Protein AF-A0A923Y6Q8-F1 (afdb_monomer_lite)

Secondary structure (DSSP, 8-state):
---TTSSS-HHHHHHHTT--HHHHH---PPPPHHHHHHHHHHHHHHHHS--------

Foldseek 3Di:
DADPPDPDDSCVVCVVVVHHSVVVPDDDDDDDPVVVVVVVVVVVVCVVPPDPDDPDD

pLDDT: mean 84.39, std 12.47, range [41.09, 95.12]

Radius of gyration: 16.6 Å; chains: 1; bounding box: 42×22×30 Å

Structure (mmCIF, N/CA/C/O backbone):
data_AF-A0A923Y6Q8-F1
#
_entry.id   AF-A0A923Y6Q8-F1
#
loop_
_atom_site.group_PDB
_atom_site.id
_atom_site.type_symbol
_atom_site.label_atom_id
_atom_site.label_alt_id
_atom_site.label_comp_id
_atom_site.label_asym_id
_atom_site.label_entity_id
_atom_site.label_seq_id
_atom_site.pdbx_PDB_ins_code
_atom_site.Cartn_x
_atom_site.Cartn_y
_atom_site.Cartn_z
_atom_site.occupancy
_atom_site.B_iso_or_equiv
_atom_site.auth_seq_id
_atom_site.auth_comp_id
_atom_site.auth_asym_id
_atom_site.auth_atom_id
_atom_site.pdbx_PDB_model_num
ATOM 1 N N . MET A 1 1 ? -12.166 -6.214 -3.153 1.00 77.12 1 MET A N 1
ATOM 2 C CA . MET A 1 1 ? -12.310 -4.794 -3.549 1.00 77.12 1 MET A CA 1
ATOM 3 C C . MET A 1 1 ? -12.791 -4.023 -2.328 1.00 77.12 1 MET A C 1
ATOM 5 O O . MET A 1 1 ? -13.650 -4.555 -1.641 1.00 77.12 1 MET A O 1
ATOM 9 N N . ILE A 1 2 ? -12.205 -2.863 -2.016 1.00 89.25 2 ILE A N 1
ATOM 10 C CA . ILE A 1 2 ? -12.607 -2.020 -0.873 1.00 89.25 2 ILE A CA 1
ATOM 11 C C . ILE A 1 2 ? -13.618 -0.978 -1.361 1.00 89.25 2 ILE A C 1
ATOM 13 O O . ILE A 1 2 ? -13.370 -0.339 -2.382 1.00 89.25 2 ILE A O 1
ATOM 17 N N . ASP A 1 3 ? -14.717 -0.784 -0.636 1.00 88.94 3 ASP A N 1
ATOM 18 C CA . ASP A 1 3 ? -15.789 0.157 -0.969 1.00 88.94 3 ASP A CA 1
ATOM 19 C C . ASP A 1 3 ? -16.126 1.063 0.228 1.00 88.94 3 ASP A C 1
ATOM 21 O O . ASP A 1 3 ? -16.403 0.605 1.335 1.00 88.94 3 ASP A O 1
ATOM 25 N N . ARG A 1 4 ? -16.114 2.381 0.005 1.00 88.00 4 ARG A N 1
ATOM 26 C CA . ARG A 1 4 ? -16.400 3.389 1.039 1.00 88.00 4 ARG A CA 1
ATOM 27 C C . ARG A 1 4 ? -17.879 3.486 1.406 1.00 88.00 4 ARG A C 1
ATOM 29 O O . ARG A 1 4 ? -18.170 3.979 2.490 1.00 88.00 4 ARG A O 1
ATOM 36 N N . ASN A 1 5 ? -18.773 3.005 0.54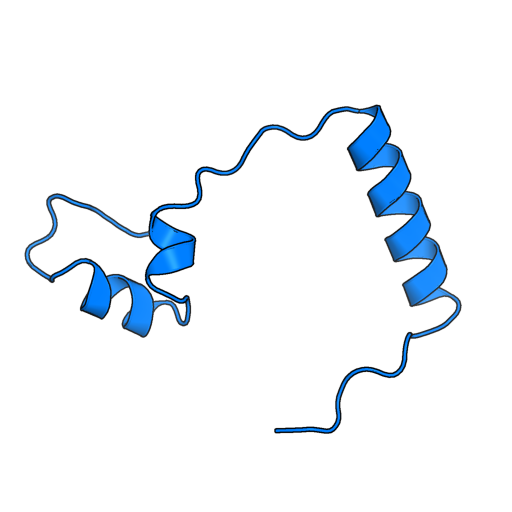6 1.00 92.31 5 ASN A N 1
ATOM 37 C CA . ASN A 1 5 ? -20.219 3.024 0.771 1.00 92.31 5 ASN A CA 1
ATOM 38 C C . ASN A 1 5 ? -20.750 1.700 1.340 1.00 92.31 5 ASN A C 1
ATOM 40 O O . ASN A 1 5 ? -21.948 1.560 1.581 1.00 92.31 5 ASN A O 1
ATOM 44 N N . HIS A 1 6 ? -19.873 0.723 1.559 1.00 92.00 6 HIS A N 1
ATOM 45 C CA . HIS A 1 6 ? -20.250 -0.570 2.106 1.00 92.00 6 HIS A CA 1
ATOM 46 C C . HIS A 1 6 ? -20.593 -0.473 3.602 1.00 92.00 6 HIS A C 1
ATOM 48 O O . HIS A 1 6 ? -20.005 0.312 4.344 1.00 92.00 6 HIS A O 1
ATOM 54 N N . ALA A 1 7 ? -21.506 -1.329 4.072 1.00 95.12 7 ALA A N 1
ATOM 55 C CA . ALA A 1 7 ? -21.978 -1.336 5.462 1.00 95.12 7 ALA A CA 1
ATOM 56 C C . ALA A 1 7 ? -20.871 -1.632 6.497 1.00 95.12 7 ALA A C 1
ATOM 58 O O . ALA A 1 7 ? -20.959 -1.232 7.656 1.00 95.12 7 ALA A O 1
ATOM 59 N N . LEU A 1 8 ? -19.818 -2.344 6.084 1.00 94.00 8 LEU A N 1
ATOM 60 C CA . LEU A 1 8 ? -18.644 -2.606 6.921 1.00 94.00 8 LEU A CA 1
ATOM 61 C C . LEU A 1 8 ? -17.685 -1.408 6.934 1.00 94.00 8 LEU A C 1
ATOM 63 O O . LEU A 1 8 ? -17.346 -0.901 5.863 1.00 94.00 8 LEU A O 1
ATOM 67 N N . PRO A 1 9 ? -17.115 -1.040 8.096 1.00 93.56 9 PRO A N 1
ATOM 68 C CA . PRO A 1 9 ? -16.055 -0.040 8.165 1.00 93.56 9 PRO A CA 1
ATOM 69 C C . PRO A 1 9 ? -14.846 -0.403 7.291 1.00 93.56 9 PRO A C 1
ATOM 71 O O . PRO A 1 9 ? -14.462 -1.571 7.205 1.00 93.56 9 PRO A O 1
ATOM 74 N N . ILE A 1 10 ? -14.174 0.610 6.734 1.00 91.50 10 ILE A N 1
ATOM 75 C CA . ILE A 1 10 ? -12.957 0.454 5.912 1.00 91.50 10 ILE A CA 1
ATOM 76 C C . ILE A 1 10 ? -11.888 -0.410 6.591 1.00 91.50 10 ILE A C 1
ATOM 78 O O . ILE A 1 10 ? -11.246 -1.220 5.930 1.00 91.50 10 ILE A O 1
ATOM 82 N N . THR A 1 11 ? -11.720 -0.281 7.909 1.00 92.06 11 THR A N 1
ATOM 83 C CA . THR A 1 11 ? -10.769 -1.103 8.670 1.00 92.06 11 THR A CA 1
ATOM 84 C C . THR A 1 11 ? -11.092 -2.598 8.554 1.00 92.06 11 THR A C 1
ATOM 86 O O . THR A 1 11 ? -10.198 -3.386 8.271 1.00 92.06 11 THR A O 1
ATOM 89 N N . ARG A 1 12 ? -12.371 -2.988 8.673 1.00 93.62 12 ARG A N 1
ATOM 90 C CA . ARG A 1 12 ? -12.793 -4.396 8.559 1.00 93.62 12 ARG A CA 1
ATOM 91 C C . ARG A 1 12 ? -12.650 -4.915 7.137 1.00 93.62 12 ARG A C 1
ATOM 93 O O . ARG A 1 12 ? -12.250 -6.054 6.940 1.00 93.62 12 ARG A O 1
ATOM 100 N N . GLN A 1 13 ? -12.929 -4.078 6.144 1.00 95.12 13 GLN A N 1
ATOM 101 C CA . GLN A 1 13 ? -12.709 -4.454 4.749 1.00 95.12 13 GLN A CA 1
ATOM 102 C C . GLN A 1 13 ? -11.219 -4.670 4.441 1.00 95.12 13 GLN A C 1
ATOM 104 O O . GLN A 1 13 ? -10.886 -5.607 3.723 1.00 95.12 13 GLN A O 1
ATOM 109 N N . ALA A 1 14 ? -10.328 -3.841 4.999 1.00 92.94 14 ALA A N 1
ATOM 110 C CA . ALA A 1 14 ? -8.878 -3.974 4.841 1.00 92.94 14 ALA A CA 1
ATOM 111 C C . ALA A 1 14 ? -8.342 -5.260 5.493 1.00 92.94 14 ALA A C 1
ATOM 113 O O . ALA A 1 14 ? -7.587 -5.997 4.861 1.00 92.94 14 ALA A O 1
ATOM 114 N N . GLU A 1 15 ? -8.805 -5.571 6.709 1.00 93.81 15 GLU A N 1
ATOM 115 C CA . GLU A 1 15 ? -8.497 -6.828 7.406 1.00 93.81 15 GLU A CA 1
ATOM 116 C C . GLU A 1 15 ? -8.911 -8.055 6.584 1.00 93.81 15 GLU A C 1
ATOM 118 O O . GLU A 1 15 ? -8.112 -8.972 6.408 1.00 93.81 15 GLU A O 1
ATOM 123 N N . LEU A 1 16 ? -10.129 -8.054 6.028 1.00 94.50 16 LEU A N 1
ATOM 124 C CA . LEU A 1 16 ? -10.660 -9.177 5.245 1.00 94.50 16 LEU A CA 1
ATOM 125 C C . LEU A 1 16 ? -9.845 -9.486 3.983 1.00 94.50 16 LEU A C 1
ATOM 127 O O . LEU A 1 16 ? -9.827 -10.631 3.541 1.00 94.50 16 LEU A O 1
ATOM 131 N N . VAL A 1 17 ? -9.182 -8.484 3.398 1.00 91.19 17 VAL A N 1
ATOM 132 C CA . VAL A 1 17 ? -8.328 -8.664 2.212 1.00 91.19 17 VAL A CA 1
ATOM 133 C C . VAL A 1 17 ? -6.834 -8.699 2.549 1.00 91.19 17 VAL A C 1
ATOM 135 O O . VAL A 1 17 ? -6.008 -8.705 1.640 1.00 91.19 17 VAL A O 1
ATOM 138 N N . GLY A 1 18 ? -6.477 -8.721 3.837 1.00 91.50 18 GLY A N 1
ATOM 139 C CA . GLY A 1 18 ? -5.094 -8.857 4.296 1.00 91.50 18 GLY A CA 1
ATOM 140 C C . GLY A 1 18 ? -4.200 -7.647 4.013 1.00 91.50 18 GLY A C 1
ATOM 141 O O . GLY A 1 18 ? -2.986 -7.806 3.910 1.00 91.50 18 GLY A O 1
ATOM 142 N N . ILE A 1 19 ? -4.766 -6.443 3.875 1.00 88.44 19 ILE A N 1
ATOM 143 C CA . ILE A 1 19 ? -3.988 -5.212 3.661 1.00 88.44 19 ILE A CA 1
ATOM 144 C C . ILE A 1 19 ? -4.115 -4.265 4.849 1.00 88.44 19 ILE A C 1
ATOM 146 O O . ILE A 1 19 ? -5.124 -4.227 5.551 1.00 88.44 19 ILE A O 1
ATOM 150 N N . SER A 1 20 ? -3.097 -3.432 5.054 1.00 88.81 20 SER A N 1
ATOM 151 C CA . SER A 1 20 ? -3.189 -2.372 6.053 1.00 88.81 20 SER A CA 1
ATOM 152 C C . SER A 1 20 ? -4.201 -1.307 5.626 1.00 88.81 20 SER A C 1
ATOM 154 O O . SER A 1 20 ? -4.358 -0.994 4.442 1.00 88.81 20 SER A O 1
ATOM 156 N N . ARG A 1 21 ? -4.840 -0.659 6.605 1.00 84.88 21 ARG A N 1
ATOM 157 C CA . ARG A 1 21 ? -5.721 0.493 6.358 1.00 84.88 21 ARG A CA 1
ATOM 158 C C . ARG A 1 21 ? -5.016 1.621 5.588 1.00 84.88 21 ARG A C 1
ATOM 160 O O . ARG A 1 21 ? -5.664 2.321 4.821 1.00 84.88 21 ARG A O 1
ATOM 167 N N . GLY A 1 22 ? -3.704 1.795 5.764 1.00 85.31 22 GLY A N 1
ATOM 168 C CA . GLY A 1 22 ? -2.920 2.783 5.012 1.00 85.31 22 GLY A CA 1
ATOM 169 C C . GLY A 1 22 ? -2.885 2.493 3.509 1.00 85.31 22 GLY A C 1
ATOM 170 O O . GLY A 1 22 ? -2.968 3.418 2.705 1.00 85.31 22 GLY A O 1
ATOM 171 N N . ASN A 1 23 ? -2.863 1.212 3.131 1.00 84.75 23 ASN A N 1
ATOM 172 C CA . ASN A 1 23 ? -2.884 0.777 1.735 1.00 84.75 23 ASN A CA 1
ATOM 173 C C . ASN A 1 23 ? -4.201 1.167 1.037 1.00 84.75 23 ASN A C 1
ATOM 175 O O . ASN A 1 23 ? -4.196 1.552 -0.124 1.00 84.75 23 ASN A O 1
ATOM 179 N N . VAL A 1 24 ? -5.319 1.198 1.775 1.00 85.38 24 VAL A N 1
ATOM 180 C CA . VAL A 1 24 ? -6.628 1.639 1.253 1.00 85.38 24 VAL A CA 1
ATOM 181 C C . VAL A 1 24 ? -6.618 3.097 0.779 1.00 85.38 24 VAL A C 1
ATOM 183 O O . VAL A 1 24 ? -7.333 3.457 -0.156 1.00 85.38 24 VAL A O 1
ATOM 186 N N . TYR A 1 25 ? -5.838 3.956 1.433 1.00 84.56 25 TYR A N 1
ATOM 187 C CA . TYR A 1 25 ? -5.733 5.369 1.064 1.00 84.56 25 TYR A CA 1
ATOM 188 C C . TYR A 1 25 ? -4.638 5.635 0.034 1.00 84.56 25 TYR A C 1
ATOM 190 O O . TYR A 1 25 ? -4.579 6.733 -0.522 1.00 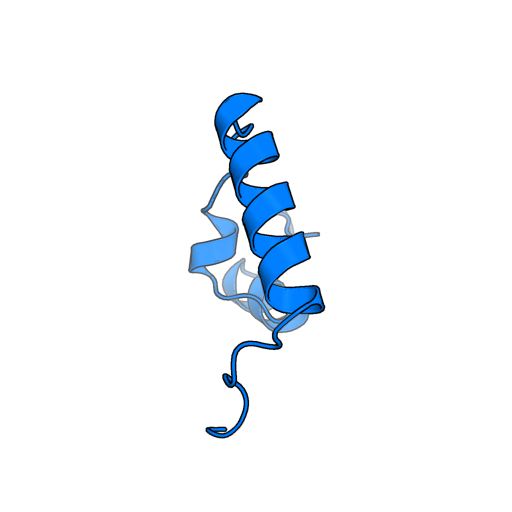84.56 25 TYR A O 1
ATOM 198 N N . TYR A 1 26 ? -3.790 4.646 -0.240 1.00 80.38 26 TYR A N 1
ATOM 199 C CA . TYR A 1 26 ? -2.778 4.762 -1.268 1.00 80.38 26 TYR A CA 1
ATOM 200 C C . TYR A 1 26 ? -3.424 4.558 -2.639 1.00 80.38 26 TYR A C 1
ATOM 202 O O . TYR A 1 26 ? -3.787 3.451 -3.030 1.00 80.38 26 TYR A O 1
ATOM 210 N N . LEU A 1 27 ? -3.589 5.646 -3.386 1.00 70.12 27 LEU A N 1
ATOM 211 C CA . LEU A 1 27 ? -4.004 5.560 -4.779 1.00 70.12 27 LEU A CA 1
ATOM 212 C C . LEU A 1 27 ? -2.826 5.059 -5.610 1.00 70.12 27 LEU A C 1
ATOM 214 O O . LEU A 1 27 ? 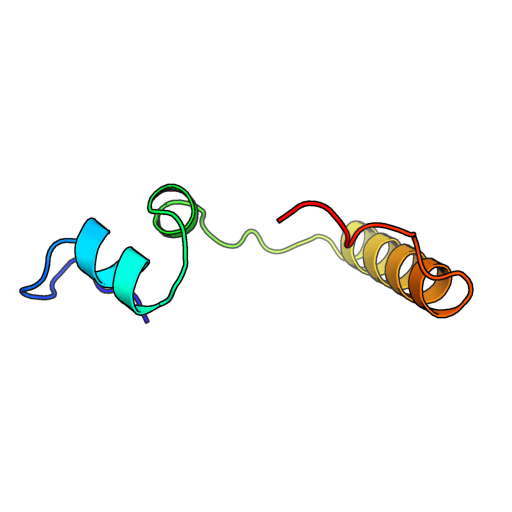-1.753 5.665 -5.595 1.00 70.12 27 LEU A O 1
ATOM 218 N N . ALA A 1 28 ? -3.042 3.970 -6.351 1.00 70.38 28 ALA A N 1
ATOM 219 C CA . ALA A 1 28 ? -2.074 3.481 -7.319 1.00 70.38 28 ALA A CA 1
ATOM 220 C C . ALA A 1 28 ? -1.722 4.616 -8.290 1.00 70.38 28 ALA A C 1
ATOM 222 O O . ALA A 1 28 ? -2.551 5.071 -9.078 1.00 70.38 28 ALA A O 1
ATOM 223 N N . ARG A 1 29 ? -0.487 5.110 -8.201 1.00 75.75 29 ARG A N 1
ATOM 224 C CA . ARG A 1 29 ? 0.037 6.104 -9.132 1.00 75.75 29 ARG A CA 1
ATOM 225 C C . ARG A 1 29 ? 0.503 5.389 -10.390 1.00 75.75 29 ARG A C 1
ATOM 227 O O . ARG A 1 29 ? 1.254 4.419 -10.305 1.00 75.75 29 ARG A O 1
ATOM 234 N N . ALA A 1 30 ? 0.088 5.898 -11.549 1.00 74.94 30 ALA A N 1
ATOM 235 C CA . ALA A 1 30 ? 0.652 5.463 -12.816 1.00 74.94 30 ALA A CA 1
ATOM 236 C C . ALA A 1 30 ? 2.170 5.680 -12.777 1.00 74.94 30 ALA A C 1
ATOM 238 O O . ALA A 1 30 ? 2.649 6.792 -12.548 1.00 74.94 30 ALA A O 1
ATOM 239 N N . THR A 1 31 ? 2.917 4.595 -12.934 1.00 81.56 31 THR A N 1
ATOM 240 C CA . THR A 1 31 ? 4.376 4.615 -12.920 1.00 81.56 31 THR A CA 1
ATOM 241 C C . THR A 1 31 ? 4.883 5.055 -14.291 1.00 81.56 31 THR A C 1
ATOM 243 O O . THR A 1 31 ? 4.332 4.632 -15.311 1.00 81.56 31 THR A O 1
ATOM 246 N N . SER A 1 32 ? 5.917 5.899 -14.339 1.00 87.38 32 SER A N 1
ATOM 247 C CA . SER A 1 32 ? 6.500 6.315 -15.617 1.00 87.38 32 SER A CA 1
ATOM 248 C C . SER A 1 32 ? 7.090 5.112 -16.365 1.00 87.38 32 SER A C 1
ATOM 250 O O . SER A 1 32 ? 7.410 4.076 -15.772 1.00 87.38 32 SER A O 1
ATOM 252 N N . GLU A 1 33 ? 7.266 5.225 -17.683 1.00 90.00 33 GLU A N 1
ATOM 253 C CA . GLU A 1 33 ? 7.904 4.149 -18.448 1.00 90.00 33 GLU A CA 1
ATOM 254 C C . GLU A 1 33 ? 9.345 3.891 -17.971 1.00 90.00 33 GLU A C 1
ATOM 256 O O . GLU A 1 33 ? 9.780 2.740 -17.910 1.00 90.00 33 GLU A O 1
ATOM 261 N N . ALA A 1 34 ? 10.065 4.945 -17.576 1.00 92.12 34 ALA A N 1
ATOM 262 C CA . ALA A 1 34 ? 11.415 4.847 -17.030 1.00 92.12 34 ALA A CA 1
ATOM 263 C C . ALA A 1 34 ? 11.441 4.025 -15.732 1.00 92.12 34 ALA A C 1
ATOM 265 O O . ALA A 1 34 ? 12.218 3.075 -15.620 1.00 92.12 34 ALA A O 1
ATOM 266 N N . ASP A 1 35 ? 10.530 4.314 -14.805 1.00 90.94 35 ASP A N 1
ATOM 267 C CA . ASP A 1 35 ? 10.398 3.572 -13.550 1.00 90.94 35 ASP A CA 1
ATOM 268 C C . ASP A 1 35 ? 9.988 2.114 -13.800 1.00 90.94 35 ASP A C 1
ATOM 270 O O . ASP A 1 35 ? 10.502 1.191 -13.170 1.00 90.94 35 ASP A O 1
ATOM 274 N N . ARG A 1 36 ? 9.110 1.866 -14.780 1.00 89.81 36 ARG A N 1
ATOM 275 C CA . ARG A 1 36 ? 8.727 0.502 -15.170 1.00 89.81 36 ARG A CA 1
ATOM 276 C C . ARG A 1 36 ? 9.902 -0.278 -15.759 1.00 89.81 36 ARG A C 1
ATOM 278 O O . ARG A 1 36 ? 10.036 -1.472 -15.493 1.00 89.81 36 ARG A O 1
ATOM 285 N N . ARG A 1 37 ? 10.756 0.366 -16.563 1.00 93.88 37 ARG A N 1
ATOM 286 C CA . ARG A 1 37 ? 11.993 -0.245 -17.081 1.00 93.88 37 ARG A CA 1
ATOM 287 C C . ARG A 1 37 ? 12.970 -0.551 -15.945 1.00 93.88 37 ARG A C 1
ATOM 289 O O . ARG A 1 37 ? 13.594 -1.609 -15.972 1.00 93.88 37 ARG A O 1
ATOM 296 N N . LEU A 1 38 ? 13.074 0.329 -14.949 1.00 93.06 38 LEU A N 1
ATOM 297 C CA . LEU A 1 38 ? 13.884 0.094 -13.756 1.00 93.06 38 LEU A CA 1
ATOM 298 C C . LEU A 1 38 ? 13.374 -1.115 -12.960 1.00 93.06 38 LEU A C 1
ATOM 300 O O . LEU A 1 38 ? 14.155 -2.028 -12.709 1.00 93.06 38 LEU A O 1
ATOM 304 N N . MET A 1 39 ? 12.076 -1.172 -12.641 1.00 91.69 39 MET A N 1
ATOM 305 C CA . MET A 1 39 ? 11.479 -2.301 -11.911 1.00 91.69 39 MET A CA 1
ATOM 306 C C . MET A 1 39 ? 11.726 -3.638 -12.618 1.00 91.69 39 MET A C 1
ATOM 308 O O . MET A 1 39 ? 12.208 -4.572 -11.992 1.00 91.69 39 MET A O 1
ATOM 312 N N . LYS A 1 40 ? 11.546 -3.701 -13.946 1.00 92.38 40 LYS A N 1
ATOM 313 C CA . LYS A 1 40 ? 11.851 -4.914 -14.730 1.00 92.38 40 LYS A CA 1
ATOM 314 C C . LYS A 1 40 ? 13.306 -5.376 -14.594 1.00 92.38 40 LYS A C 1
ATOM 316 O O . LYS A 1 40 ? 13.571 -6.574 -14.604 1.00 92.38 40 LYS A O 1
ATOM 321 N N . ARG A 1 41 ? 14.258 -4.440 -14.504 1.00 94.81 41 ARG A N 1
ATOM 322 C CA . ARG A 1 41 ? 15.680 -4.767 -14.305 1.00 94.81 41 ARG A CA 1
ATOM 323 C C . ARG A 1 41 ? 15.941 -5.284 -12.894 1.00 94.81 41 ARG A C 1
ATOM 325 O O . ARG A 1 41 ? 16.725 -6.215 -12.745 1.00 94.81 41 ARG A O 1
ATOM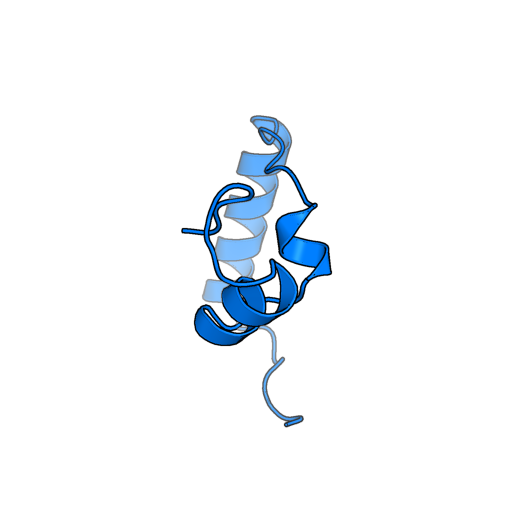 332 N N . VAL A 1 42 ? 15.289 -4.699 -11.889 1.00 92.38 42 VAL A N 1
ATOM 333 C CA . VAL A 1 42 ? 15.365 -5.163 -10.497 1.00 92.38 42 VAL A CA 1
ATOM 334 C C . VAL A 1 42 ? 14.787 -6.572 -10.374 1.00 92.38 42 VAL A C 1
ATOM 336 O O . VAL A 1 42 ? 15.444 -7.437 -9.805 1.00 92.38 42 VAL A O 1
ATOM 339 N N . ASP A 1 43 ? 13.631 -6.836 -10.986 1.00 89.56 43 ASP A N 1
ATOM 340 C CA . ASP A 1 43 ? 13.009 -8.164 -10.990 1.00 89.56 43 ASP A CA 1
ATOM 341 C C . ASP A 1 43 ? 13.909 -9.207 -11.659 1.00 89.56 43 ASP A C 1
ATOM 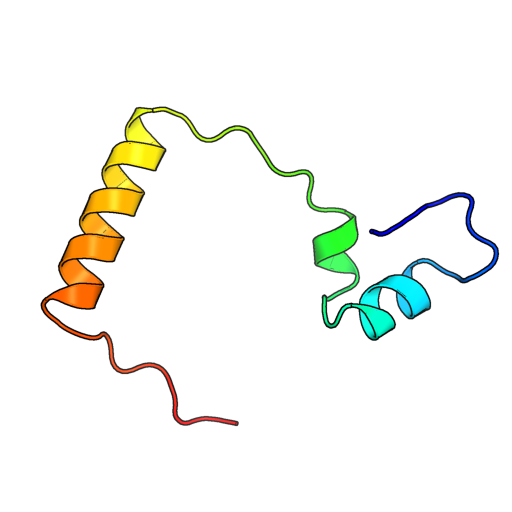343 O O . ASP A 1 43 ? 14.128 -10.283 -11.108 1.00 89.56 43 ASP A O 1
ATOM 347 N N . ALA A 1 44 ? 14.488 -8.882 -12.821 1.00 92.44 44 ALA A N 1
ATOM 348 C CA . ALA A 1 44 ? 15.416 -9.773 -13.514 1.00 92.44 44 ALA A CA 1
ATOM 349 C C . ALA A 1 44 ? 16.659 -10.087 -12.665 1.00 92.44 44 ALA A C 1
ATOM 351 O O . ALA A 1 44 ? 17.110 -11.231 -12.628 1.00 92.44 44 ALA A O 1
ATOM 352 N N . LEU A 1 45 ? 17.190 -9.086 -11.955 1.00 92.44 45 LEU A N 1
ATOM 353 C CA . LEU A 1 45 ? 18.322 -9.267 -11.053 1.00 92.44 45 LEU A CA 1
ATOM 354 C C . LEU A 1 45 ? 17.949 -10.119 -9.834 1.00 92.44 45 LEU A C 1
ATOM 356 O O . LEU A 1 45 ? 18.711 -11.009 -9.479 1.00 92.44 45 LEU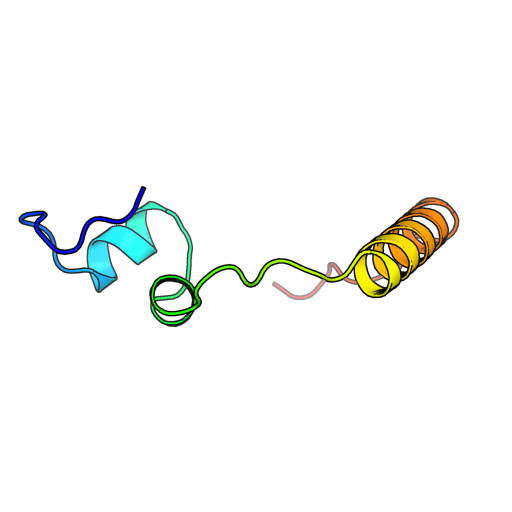 A O 1
ATOM 360 N N . ASN A 1 46 ? 16.773 -9.905 -9.242 1.00 87.25 46 ASN A N 1
ATOM 361 C CA . ASN A 1 46 ? 16.284 -10.714 -8.127 1.00 87.25 46 ASN A CA 1
ATOM 362 C C . ASN A 1 46 ? 15.997 -12.167 -8.545 1.00 87.25 46 ASN A C 1
ATOM 364 O O . ASN A 1 46 ? 16.209 -13.086 -7.766 1.00 87.25 46 ASN A O 1
ATOM 368 N N . LEU A 1 47 ? 15.548 -12.404 -9.780 1.00 88.75 47 LEU A N 1
ATOM 369 C CA . LEU A 1 47 ? 15.374 -13.761 -10.308 1.00 88.75 47 LEU A CA 1
ATOM 370 C C . LEU A 1 47 ? 16.716 -14.465 -10.549 1.00 88.75 47 LEU A C 1
ATOM 372 O O . LEU A 1 47 ? 16.844 -15.651 -10.257 1.00 88.75 47 LEU A O 1
ATOM 376 N N . ALA A 1 48 ? 17.714 -13.744 -11.070 1.00 89.56 48 ALA A N 1
ATOM 377 C CA . ALA A 1 48 ? 19.057 -14.282 -11.293 1.00 89.56 48 ALA A CA 1
ATOM 378 C C . ALA A 1 48 ? 19.818 -14.516 -9.976 1.00 89.56 48 ALA A C 1
ATOM 380 O O . ALA A 1 48 ? 20.577 -15.478 -9.845 1.00 89.56 48 ALA A O 1
ATOM 381 N N . HIS A 1 49 ? 19.597 -13.644 -8.995 1.00 84.62 49 HIS A N 1
ATOM 382 C CA . HIS A 1 49 ? 20.222 -13.672 -7.682 1.00 84.62 49 HIS A CA 1
ATOM 383 C C . HIS A 1 49 ? 19.161 -13.384 -6.618 1.00 84.62 49 HIS A C 1
ATOM 385 O O . HIS A 1 49 ? 19.003 -12.224 -6.228 1.00 84.62 49 HIS A O 1
ATOM 391 N N . PRO A 1 50 ? 18.440 -14.420 -6.144 1.00 82.56 50 PRO A N 1
ATOM 392 C CA . PRO A 1 50 ? 17.411 -14.258 -5.128 1.00 82.56 50 PRO A CA 1
ATOM 393 C C . PRO A 1 50 ? 17.942 -13.465 -3.942 1.00 82.56 50 PRO A C 1
ATOM 395 O O . PRO A 1 50 ? 18.848 -13.914 -3.230 1.00 82.56 50 PRO A O 1
ATOM 398 N N . CYS A 1 51 ? 17.391 -12.272 -3.726 1.00 66.06 51 CYS A N 1
ATOM 399 C CA . CYS A 1 51 ? 17.682 -11.527 -2.519 1.00 66.06 51 CYS A CA 1
ATOM 400 C C . CYS A 1 51 ? 17.146 -12.335 -1.331 1.00 66.06 51 CYS A C 1
ATOM 402 O O . CYS A 1 51 ? 15.999 -12.784 -1.303 1.00 66.06 51 CYS A O 1
ATOM 404 N N . ARG A 1 52 ? 18.010 -12.581 -0.344 1.00 66.19 52 ARG A N 1
ATOM 405 C CA . ARG A 1 52 ? 17.632 -13.264 0.892 1.00 66.19 52 ARG A CA 1
ATOM 406 C C . ARG A 1 52 ? 16.841 -12.296 1.767 1.00 66.19 52 ARG A C 1
ATOM 408 O O . ARG A 1 52 ? 17.409 -11.588 2.590 1.00 66.19 52 ARG A O 1
ATOM 415 N N . ASN A 1 53 ? 15.527 -12.305 1.626 1.00 63.28 53 ASN A N 1
ATOM 416 C CA . ASN A 1 53 ? 14.621 -11.687 2.585 1.00 63.28 53 ASN A CA 1
ATOM 417 C C . ASN A 1 53 ? 13.372 -12.550 2.757 1.00 63.28 53 ASN A C 1
ATOM 419 O O . ASN A 1 53 ? 12.328 -12.258 2.190 1.00 63.28 53 ASN A O 1
ATOM 423 N N . SER A 1 54 ? 13.500 -13.610 3.568 1.00 55.22 54 SER A N 1
ATOM 424 C CA . SER A 1 54 ? 12.365 -14.328 4.170 1.00 55.22 54 SER A CA 1
ATOM 425 C C . SER A 1 54 ? 12.811 -15.337 5.245 1.00 55.22 54 SER A C 1
ATOM 427 O O . SER A 1 54 ? 12.631 -16.541 5.088 1.00 55.22 54 SER A O 1
ATOM 429 N N . GLN A 1 55 ? 13.406 -14.856 6.339 1.00 55.44 55 GLN A N 1
ATOM 430 C CA . GLN A 1 55 ? 13.155 -15.408 7.678 1.00 55.44 55 GLN A CA 1
ATOM 431 C C . GLN A 1 55 ? 13.240 -14.267 8.689 1.00 55.44 55 GLN A C 1
ATOM 433 O O . GLN A 1 55 ? 14.306 -13.961 9.208 1.00 55.44 55 GLN A O 1
ATOM 438 N N . GLN A 1 56 ? 12.103 -13.625 8.922 1.00 45.38 56 GLN A N 1
ATOM 439 C CA . GLN A 1 56 ? 11.676 -13.187 10.247 1.00 45.38 56 GLN A CA 1
ATOM 440 C C . GLN A 1 56 ? 10.165 -12.972 10.142 1.00 45.38 56 GLN A C 1
ATOM 442 O O . GLN A 1 56 ? 9.699 -11.991 9.565 1.00 45.38 56 GLN A O 1
ATOM 447 N N . TYR A 1 57 ? 9.449 -14.022 10.553 1.00 41.09 57 TYR A N 1
ATOM 448 C CA . TYR A 1 57 ? 8.062 -13.950 11.002 1.00 41.09 57 TYR A CA 1
ATOM 449 C C . TYR A 1 57 ? 7.990 -13.138 12.295 1.00 41.09 57 TYR A C 1
ATOM 451 O O . TYR A 1 57 ? 8.986 -13.189 13.056 1.00 41.09 57 TYR A O 1
#

Sequence (57 aa):
MIDRNHALPITRQAELVGISRGNVYYLARATSEADRRLMKRVDALNLAHPCRNSQQY